Protein AF-A0A6M1TSV8-F1 (afdb_monomer_lite)

Foldseek 3Di:
DDDDDPDPDPQDDPRVVVVVVVVVVVVLVVLVVVLVVLVPPDDPCPPVNVVVSVVSVVVVVVVVVVVVVVVVVVCVVQCHDPNDGDPVVVVVVVVVVVVVVVVVVVPDD

Organism: NCBI:txid2583234

pLDDT: mean 74.01, std 12.43, range [43.34, 97.06]

Sequence (109 aa):
MQDGSTGRPPLMGAELLDHALQVFDAAAADVAAALEAMRGQGAEGSGRTLLAVRDLQAALAVLMDERVKVDRLRNQVAGVVGERALDLDAARAEIGRRLARLRDAGGGD

Secondary structure (DSSP, 8-state):
-------PPPP-THHHHHHHHHHHHHHHHHHHHHHHHHHTT-GGGHHHHHHHHHHHHHHHHHHHHHHHHHHHHHHHHTTEETTEE--HHHHHHHHHHHHHHHHHHTS--

Structure (mmCIF, N/CA/C/O backbone):
data_AF-A0A6M1TSV8-F1
#
_entry.id   AF-A0A6M1TSV8-F1
#
loop_
_atom_site.group_PDB
_atom_site.id
_atom_site.type_symbol
_atom_site.label_atom_id
_atom_site.label_alt_id
_atom_site.label_comp_id
_atom_site.label_asym_id
_atom_site.label_entity_id
_atom_site.label_seq_id
_atom_site.pdbx_PDB_ins_code
_atom_site.Cartn_x
_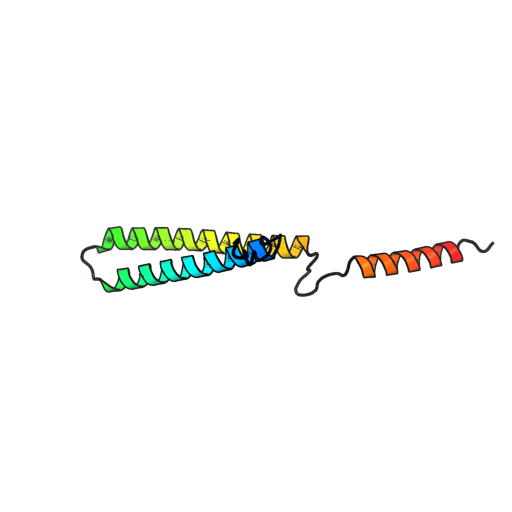atom_site.Cartn_y
_atom_site.Cartn_z
_atom_site.occupancy
_atom_site.B_iso_or_equiv
_atom_site.auth_seq_id
_atom_site.auth_comp_id
_atom_site.auth_asym_id
_atom_site.auth_atom_id
_atom_site.pdbx_PDB_model_num
ATOM 1 N N . MET A 1 1 ? -4.376 -44.072 -1.552 1.00 44.56 1 MET A N 1
ATOM 2 C CA . MET A 1 1 ? -4.937 -43.183 -2.587 1.00 44.56 1 MET A CA 1
ATOM 3 C C . MET A 1 1 ? -4.612 -41.766 -2.146 1.00 44.56 1 MET A C 1
ATOM 5 O O . MET A 1 1 ? -5.101 -41.356 -1.106 1.00 44.56 1 MET A O 1
ATOM 9 N N . GLN A 1 2 ? -3.647 -41.125 -2.810 1.00 43.34 2 GLN A N 1
ATOM 10 C CA . GLN A 1 2 ? -3.235 -39.745 -2.536 1.00 43.34 2 GLN A CA 1
ATOM 11 C C . GLN A 1 2 ? -4.228 -38.833 -3.253 1.00 43.34 2 GLN A C 1
ATOM 13 O O . GLN A 1 2 ? -4.349 -38.933 -4.472 1.00 43.34 2 GLN A O 1
ATOM 18 N N . ASP A 1 3 ? -4.963 -38.019 -2.500 1.00 43.97 3 ASP A N 1
ATOM 19 C CA . ASP A 1 3 ? -5.776 -36.953 -3.077 1.00 43.97 3 ASP A CA 1
ATOM 20 C C . ASP A 1 3 ? -4.870 -35.758 -3.385 1.00 43.97 3 ASP A C 1
ATOM 22 O O . ASP A 1 3 ? -4.007 -35.377 -2.586 1.00 43.97 3 ASP A O 1
ATOM 26 N N . GLY A 1 4 ? -5.006 -35.259 -4.607 1.00 47.81 4 GLY A N 1
ATOM 27 C CA . GLY A 1 4 ? -4.124 -34.296 -5.231 1.00 47.81 4 GLY A CA 1
ATOM 28 C C . GLY A 1 4 ? -4.222 -32.950 -4.540 1.00 47.81 4 GLY A C 1
ATOM 29 O O . GLY A 1 4 ? -5.223 -32.250 -4.652 1.00 47.81 4 GLY A O 1
ATOM 30 N N . SER A 1 5 ? -3.128 -32.557 -3.891 1.00 49.88 5 SER A N 1
ATOM 31 C CA . SER A 1 5 ? -2.856 -31.158 -3.595 1.00 49.88 5 SER A CA 1
ATOM 32 C C . SER A 1 5 ? -2.923 -30.380 -4.909 1.00 49.88 5 SER A C 1
ATOM 34 O O . SER A 1 5 ? -1.993 -30.418 -5.718 1.00 49.88 5 SER A O 1
ATOM 36 N N . THR A 1 6 ? -4.035 -29.681 -5.140 1.00 53.41 6 THR A N 1
ATOM 37 C CA . THR A 1 6 ? -4.125 -28.566 -6.083 1.00 53.41 6 THR A CA 1
ATOM 38 C C . THR A 1 6 ? -3.262 -27.436 -5.529 1.00 53.41 6 THR A C 1
ATOM 40 O O . THR A 1 6 ? -3.754 -26.424 -5.030 1.00 53.41 6 THR A O 1
ATOM 43 N N . GLY A 1 7 ? -1.950 -27.659 -5.522 1.00 52.69 7 GLY A N 1
ATOM 44 C CA . GLY A 1 7 ? -0.956 -26.717 -5.057 1.00 52.69 7 GLY A CA 1
ATOM 45 C C . GLY A 1 7 ? -0.858 -25.615 -6.086 1.00 52.69 7 GLY A C 1
ATOM 46 O O . GLY A 1 7 ? -0.095 -25.729 -7.045 1.00 52.69 7 GLY A O 1
ATOM 47 N N . ARG A 1 8 ? -1.642 -24.548 -5.896 1.00 58.03 8 ARG A N 1
ATOM 48 C CA . ARG A 1 8 ? -1.322 -23.264 -6.516 1.00 58.03 8 ARG A CA 1
ATOM 49 C C . ARG A 1 8 ? 0.171 -23.031 -6.255 1.00 58.03 8 ARG A C 1
ATOM 51 O O . ARG A 1 8 ? 0.578 -23.167 -5.096 1.00 58.03 8 ARG A O 1
ATOM 58 N N . PRO A 1 9 ? 0.987 -22.781 -7.294 1.00 61.66 9 PRO A N 1
ATOM 59 C CA . PRO A 1 9 ? 2.411 -22.573 -7.093 1.00 61.66 9 PRO A CA 1
ATOM 60 C C . PRO A 1 9 ? 2.611 -21.494 -6.018 1.00 61.66 9 PRO A C 1
ATOM 62 O O . PRO A 1 9 ? 1.798 -20.565 -5.945 1.00 61.66 9 PRO A O 1
ATOM 65 N N . PRO A 1 10 ? 3.623 -21.640 -5.142 1.00 69.06 10 PRO A N 1
ATOM 66 C CA . PRO A 1 10 ? 3.889 -20.659 -4.100 1.00 69.06 10 PRO A CA 1
ATOM 67 C C . PRO A 1 10 ? 4.005 -19.281 -4.745 1.00 69.06 10 PRO A C 1
ATOM 69 O O . PRO A 1 10 ? 4.656 -19.137 -5.779 1.00 69.06 10 PRO A O 1
ATOM 72 N N . LEU A 1 11 ? 3.337 -18.293 -4.154 1.00 71.75 11 LEU A N 1
ATOM 73 C CA . LEU A 1 11 ? 3.334 -16.931 -4.673 1.00 71.75 11 LEU A CA 1
ATOM 74 C C . LEU A 1 11 ? 4.784 -16.434 -4.752 1.00 71.75 11 LEU A C 1
ATOM 76 O O . LEU A 1 11 ? 5.514 -16.502 -3.761 1.00 71.75 11 LEU A O 1
ATOM 80 N N . MET A 1 12 ? 5.208 -15.954 -5.920 1.00 73.69 12 MET A N 1
ATOM 81 C CA . MET A 1 12 ? 6.580 -15.490 -6.141 1.00 73.69 12 MET A CA 1
ATOM 82 C C . MET A 1 12 ? 6.609 -14.001 -6.485 1.00 73.69 12 MET A C 1
ATOM 84 O O . MET A 1 12 ? 5.767 -13.495 -7.225 1.00 73.69 12 MET A O 1
ATOM 88 N N . GLY A 1 13 ? 7.604 -13.289 -5.949 1.00 69.19 13 GLY A N 1
ATOM 89 C CA . GLY A 1 13 ? 7.850 -11.881 -6.266 1.00 69.19 13 GLY A CA 1
ATOM 90 C C . GLY A 1 13 ? 6.628 -10.985 -6.030 1.00 69.19 13 GLY A C 1
ATOM 91 O O . GLY A 1 13 ? 6.164 -10.847 -4.900 1.00 69.19 13 GLY A O 1
ATOM 92 N N . ALA A 1 14 ? 6.120 -10.370 -7.102 1.00 69.12 14 ALA A N 1
ATOM 93 C CA . ALA A 1 14 ? 5.008 -9.419 -7.056 1.00 69.12 14 ALA A CA 1
ATOM 94 C C . ALA A 1 14 ? 3.696 -10.033 -6.534 1.00 69.12 14 ALA A C 1
ATOM 96 O O . ALA A 1 14 ? 2.979 -9.373 -5.789 1.00 69.12 14 ALA A O 1
ATOM 97 N N . GLU A 1 15 ? 3.418 -11.304 -6.836 1.00 72.88 15 GLU A N 1
ATOM 98 C CA . GLU A 1 15 ? 2.175 -11.971 -6.422 1.00 72.88 15 GLU A CA 1
ATOM 99 C C . GLU A 1 15 ? 2.095 -12.172 -4.902 1.00 72.88 15 GLU A C 1
ATOM 101 O O . GLU A 1 15 ? 1.032 -12.016 -4.301 1.00 72.88 15 GLU A O 1
ATOM 106 N N . LEU A 1 16 ? 3.227 -12.487 -4.260 1.00 77.06 16 LEU A N 1
ATOM 107 C CA . LEU A 1 16 ? 3.308 -12.616 -2.800 1.00 77.06 16 LEU A CA 1
ATOM 108 C C . LEU A 1 16 ? 3.031 -11.273 -2.126 1.00 77.06 16 LEU A C 1
ATOM 110 O O . LEU A 1 16 ? 2.404 -11.197 -1.071 1.00 77.06 16 LEU A O 1
ATOM 114 N N . LEU A 1 17 ? 3.499 -10.209 -2.765 1.00 70.38 17 LEU A N 1
ATOM 115 C CA . LEU A 1 17 ? 3.410 -8.860 -2.254 1.00 70.38 17 LEU A CA 1
ATOM 116 C C . LEU A 1 17 ? 1.993 -8.292 -2.436 1.00 70.38 17 LEU A C 1
ATOM 118 O O . LEU A 1 17 ? 1.490 -7.588 -1.563 1.00 70.38 17 LEU A O 1
ATOM 122 N N . ASP A 1 18 ? 1.323 -8.606 -3.546 1.00 74.56 18 ASP A N 1
ATOM 123 C CA . ASP A 1 18 ? -0.082 -8.245 -3.771 1.00 74.56 18 ASP A CA 1
ATOM 124 C C . ASP A 1 18 ? -0.994 -8.979 -2.795 1.00 74.56 18 ASP A C 1
ATOM 126 O O . ASP A 1 18 ? -1.912 -8.388 -2.229 1.00 74.56 18 ASP A O 1
ATOM 130 N N . HIS A 1 19 ? -0.688 -10.245 -2.517 1.00 78.00 19 HIS A N 1
ATOM 131 C CA . HIS A 1 19 ? -1.379 -10.994 -1.481 1.00 78.00 19 HIS A CA 1
ATOM 132 C C . HIS A 1 19 ? -1.158 -10.390 -0.086 1.00 78.00 19 HIS A C 1
ATOM 134 O O . HIS A 1 19 ? -2.116 -10.235 0.669 1.00 78.00 19 HIS A O 1
ATOM 140 N N . ALA A 1 20 ? 0.069 -9.971 0.242 1.00 75.00 20 ALA A N 1
ATOM 141 C CA . ALA A 1 20 ? 0.342 -9.264 1.491 1.00 75.00 20 ALA A CA 1
ATOM 142 C C . ALA A 1 20 ? -0.470 -7.960 1.592 1.00 75.00 20 ALA A C 1
ATOM 144 O O . ALA A 1 20 ? -1.082 -7.708 2.625 1.00 75.00 20 ALA A O 1
ATOM 145 N N . LEU A 1 21 ? -0.550 -7.169 0.513 1.00 76.38 21 LEU A N 1
ATOM 146 C CA . LEU A 1 21 ? -1.381 -5.960 0.475 1.00 76.38 21 LEU A CA 1
ATOM 147 C C . LEU A 1 21 ? -2.871 -6.254 0.677 1.00 76.38 21 LEU A C 1
ATOM 149 O O . LEU A 1 21 ? -3.532 -5.524 1.408 1.00 76.38 21 LEU A O 1
ATOM 153 N N . GLN A 1 22 ? -3.395 -7.324 0.080 1.00 80.31 22 GLN A N 1
ATOM 154 C CA . GLN A 1 22 ? -4.787 -7.738 0.285 1.00 80.31 22 GLN A CA 1
ATOM 155 C C . GLN A 1 22 ? -5.063 -8.111 1.745 1.00 80.31 22 GLN A C 1
ATOM 157 O O . GLN A 1 22 ? -6.091 -7.723 2.297 1.00 80.31 22 GLN A O 1
ATOM 162 N N . VAL A 1 23 ? -4.136 -8.829 2.386 1.00 79.19 23 VAL A N 1
ATOM 163 C CA . VAL A 1 23 ? -4.224 -9.152 3.817 1.00 79.19 23 VAL A CA 1
ATOM 164 C C . VAL A 1 23 ? -4.181 -7.876 4.665 1.00 79.19 23 VAL A C 1
ATOM 166 O O . VAL A 1 2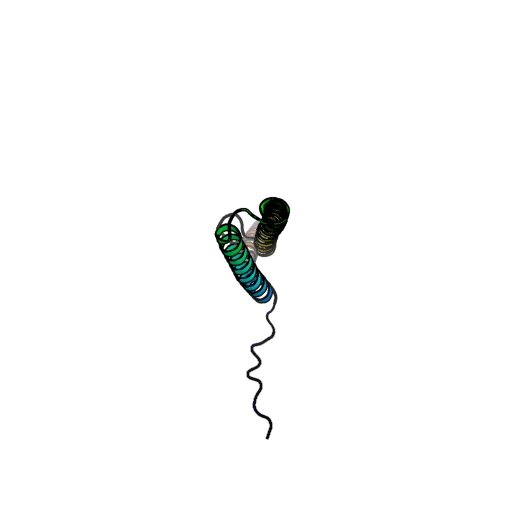3 ? -4.937 -7.758 5.628 1.00 79.19 23 VAL A O 1
ATOM 169 N N . PHE A 1 24 ? -3.358 -6.894 4.289 1.00 69.06 24 PHE A N 1
ATOM 170 C CA . PHE A 1 24 ? -3.314 -5.598 4.968 1.00 69.06 24 PHE A CA 1
ATOM 171 C C . PHE A 1 24 ? -4.605 -4.792 4.810 1.00 69.06 24 PHE A C 1
ATOM 173 O O . PHE A 1 24 ? -5.084 -4.239 5.797 1.00 69.06 24 PHE A O 1
ATOM 180 N N . ASP A 1 25 ? -5.184 -4.739 3.610 1.00 75.12 25 ASP A N 1
ATOM 181 C CA . ASP A 1 25 ? -6.440 -4.023 3.358 1.00 75.12 25 ASP A CA 1
ATOM 182 C C . ASP A 1 25 ? -7.598 -4.634 4.158 1.00 75.12 25 ASP A C 1
ATOM 184 O O . ASP A 1 25 ? -8.381 -3.903 4.769 1.00 75.12 25 ASP A O 1
ATOM 188 N N . ALA A 1 26 ? -7.659 -5.967 4.237 1.00 78.50 26 ALA A N 1
ATOM 189 C CA . ALA A 1 26 ? -8.624 -6.667 5.079 1.00 78.50 26 ALA A CA 1
ATOM 190 C C . ALA A 1 26 ? -8.427 -6.337 6.570 1.00 78.50 26 ALA A C 1
ATOM 192 O O . ALA A 1 26 ? -9.372 -5.933 7.244 1.00 78.50 26 ALA A O 1
ATOM 193 N N . ALA A 1 27 ? -7.190 -6.411 7.072 1.00 74.12 27 ALA A N 1
ATOM 194 C CA . ALA A 1 27 ? -6.889 -6.103 8.469 1.00 74.12 27 ALA A CA 1
ATOM 195 C C . ALA A 1 27 ? -7.193 -4.636 8.833 1.00 74.12 27 ALA A C 1
ATOM 197 O O . ALA A 1 27 ? -7.692 -4.353 9.923 1.00 74.12 27 ALA A O 1
ATOM 198 N N . ALA A 1 28 ? -6.925 -3.693 7.925 1.00 74.12 28 ALA A N 1
ATOM 199 C CA . ALA A 1 28 ? -7.249 -2.282 8.114 1.00 74.12 28 ALA A CA 1
ATOM 200 C C . ALA A 1 28 ? -8.767 -2.043 8.166 1.00 74.12 28 ALA A C 1
ATOM 202 O O . ALA A 1 28 ? -9.235 -1.249 8.987 1.00 74.12 28 ALA A O 1
ATOM 203 N N . ALA A 1 29 ? -9.535 -2.743 7.327 1.00 76.75 29 ALA A N 1
ATOM 204 C CA . ALA A 1 29 ? -10.993 -2.681 7.337 1.00 76.75 29 ALA A CA 1
ATOM 205 C C . ALA A 1 29 ? -11.583 -3.244 8.642 1.00 76.75 29 ALA A C 1
ATOM 207 O O . ALA A 1 29 ? -12.443 -2.600 9.245 1.00 76.75 29 ALA A O 1
ATOM 208 N N . ASP A 1 30 ? -11.075 -4.383 9.122 1.00 75.88 30 ASP A N 1
ATOM 209 C CA . ASP A 1 30 ? -11.504 -4.993 10.389 1.00 75.88 30 ASP A CA 1
ATOM 210 C C . ASP A 1 30 ? -11.227 -4.070 11.582 1.00 75.88 30 ASP A C 1
ATOM 212 O O . ASP A 1 30 ? -12.074 -3.871 12.457 1.00 75.88 30 ASP A O 1
ATOM 216 N N . VAL A 1 31 ? -10.054 -3.438 11.583 1.00 69.62 31 VAL A N 1
ATOM 217 C CA . VAL A 1 31 ? -9.676 -2.425 12.567 1.00 69.62 31 VAL A CA 1
ATOM 218 C C . VAL A 1 31 ? -10.626 -1.226 12.526 1.00 69.62 31 VAL A C 1
ATOM 220 O O . VAL A 1 31 ? -11.112 -0.793 13.571 1.00 69.62 31 VAL A O 1
ATOM 223 N N . ALA A 1 32 ? -10.931 -0.698 11.340 1.00 72.62 32 ALA A N 1
ATOM 224 C CA . ALA A 1 32 ? -11.858 0.421 11.194 1.00 72.62 32 ALA A CA 1
ATOM 225 C C . ALA A 1 32 ? -13.271 0.065 11.688 1.00 72.62 32 ALA A C 1
ATOM 227 O O . ALA A 1 32 ? -13.896 0.860 12.390 1.00 72.62 32 ALA A O 1
ATOM 228 N N . ALA A 1 33 ? -13.751 -1.145 11.399 1.00 73.00 33 ALA A N 1
ATOM 229 C CA . ALA A 1 33 ? -15.041 -1.628 11.882 1.00 73.00 33 ALA A CA 1
ATOM 230 C C . ALA A 1 33 ? -15.072 -1.765 13.415 1.00 73.00 33 ALA A C 1
ATOM 232 O O . ALA A 1 33 ? -16.040 -1.348 14.056 1.00 73.00 33 ALA A O 1
ATOM 233 N N . ALA A 1 34 ? -13.998 -2.283 14.020 1.00 67.94 34 ALA A N 1
ATOM 234 C CA . ALA A 1 34 ? -13.866 -2.368 15.474 1.00 67.94 34 ALA A CA 1
ATOM 235 C C . ALA A 1 34 ? -13.885 -0.976 16.134 1.00 67.94 34 ALA A C 1
ATOM 237 O O . ALA A 1 34 ? -14.527 -0.786 17.168 1.00 67.94 34 ALA A O 1
ATOM 238 N N . LEU A 1 35 ? -13.246 0.019 15.508 1.00 68.88 35 LEU A N 1
ATOM 239 C CA . LEU A 1 35 ? -13.269 1.410 15.967 1.00 68.88 35 LEU A CA 1
ATOM 240 C C . LEU A 1 35 ? -14.679 2.010 15.950 1.00 68.88 35 LEU A C 1
ATOM 242 O O . LEU A 1 35 ? -15.079 2.654 16.922 1.00 68.88 35 LEU A O 1
ATOM 246 N N . GLU A 1 36 ? -15.438 1.797 14.876 1.00 71.38 36 GLU A N 1
ATOM 247 C CA . GLU A 1 36 ? -16.820 2.280 14.771 1.00 71.38 36 GLU A CA 1
ATOM 248 C C . GLU A 1 36 ? -17.739 1.607 15.799 1.00 71.38 36 GLU A C 1
ATOM 250 O O . GLU A 1 36 ? -18.527 2.279 16.469 1.00 71.38 36 GLU A O 1
ATOM 255 N N . ALA A 1 37 ? -17.575 0.300 16.018 1.00 66.75 37 ALA A N 1
ATOM 256 C CA . ALA A 1 37 ? -18.311 -0.425 17.051 1.00 66.75 37 ALA A CA 1
ATOM 257 C C . ALA A 1 37 ? -18.030 0.129 18.462 1.00 66.75 37 ALA A C 1
ATOM 259 O O . ALA A 1 37 ? -18.949 0.268 19.270 1.00 66.75 37 ALA A O 1
ATOM 260 N N . MET A 1 38 ? -16.780 0.508 18.750 1.00 67.38 38 MET A N 1
ATOM 261 C CA . MET A 1 38 ? -16.389 1.109 20.032 1.00 67.38 38 MET A CA 1
ATOM 262 C C . MET A 1 38 ? -16.937 2.531 20.221 1.00 67.38 38 MET A C 1
ATOM 264 O O . MET A 1 38 ? -17.263 2.915 21.344 1.00 67.38 38 MET A O 1
ATOM 268 N N . ARG A 1 39 ? -17.079 3.312 19.142 1.00 66.62 39 ARG A N 1
ATOM 269 C CA . ARG A 1 39 ? -17.694 4.653 19.179 1.00 66.62 39 ARG A CA 1
ATOM 270 C C . ARG A 1 39 ? -19.190 4.603 19.506 1.00 66.62 39 ARG A C 1
ATOM 272 O O . ARG A 1 39 ? -19.702 5.539 20.115 1.00 66.62 39 ARG A O 1
ATOM 279 N N . GLY A 1 40 ? -19.872 3.510 19.159 1.00 64.62 40 GLY A N 1
ATOM 280 C CA . GLY A 1 40 ? -21.303 3.315 19.414 1.00 64.62 40 GLY A CA 1
ATOM 281 C C . GLY A 1 40 ? -21.689 3.004 20.869 1.00 64.62 40 GLY A C 1
ATOM 282 O O . GLY A 1 40 ? -22.864 3.123 21.205 1.00 64.62 40 GLY A O 1
ATOM 283 N N . GLN A 1 41 ? -20.745 2.630 21.746 1.00 60.78 41 GLN A N 1
ATOM 284 C CA . GLN A 1 41 ? -21.055 2.131 23.102 1.00 60.78 41 GLN A CA 1
ATOM 285 C C . GLN A 1 41 ? -21.159 3.193 24.222 1.00 60.78 41 GLN A C 1
ATOM 287 O O . GLN A 1 41 ? -21.379 2.834 25.375 1.00 60.78 41 GLN A O 1
ATOM 292 N N . GLY A 1 42 ? -21.098 4.495 23.922 1.00 58.31 42 GLY A N 1
ATOM 293 C CA . GLY A 1 42 ? -21.407 5.551 24.904 1.00 58.31 42 GLY A CA 1
ATOM 294 C C . GLY A 1 42 ? -20.368 5.765 26.028 1.00 58.31 42 GLY A C 1
ATOM 295 O O . GLY A 1 42 ? -19.386 5.044 26.176 1.00 58.31 42 GLY A O 1
ATOM 296 N N . ALA A 1 43 ? -20.553 6.846 26.795 1.00 55.78 43 ALA A N 1
ATOM 297 C CA . ALA A 1 43 ? -19.490 7.638 27.432 1.00 55.78 43 ALA A CA 1
ATOM 298 C C . ALA A 1 43 ? -18.786 7.074 28.694 1.00 55.78 43 ALA A C 1
ATOM 300 O O . ALA A 1 43 ? -17.902 7.747 29.224 1.00 55.78 43 ALA A O 1
ATOM 301 N N . GLU A 1 44 ? -19.085 5.869 29.182 1.00 54.31 44 GLU A N 1
ATOM 302 C CA . GLU A 1 44 ? -18.561 5.405 30.488 1.00 54.31 44 GLU A CA 1
ATOM 303 C C . GLU A 1 44 ? -17.162 4.742 30.427 1.00 54.31 44 GLU A C 1
ATOM 305 O O . GLU A 1 44 ? -16.479 4.640 31.443 1.00 54.31 44 GLU A O 1
ATOM 310 N N . GLY A 1 45 ? -16.657 4.404 29.230 1.00 55.62 45 GLY A N 1
ATOM 311 C CA . GLY A 1 45 ? -15.265 3.961 28.980 1.00 55.62 45 GLY A CA 1
ATOM 312 C C . GLY A 1 45 ? -14.341 5.033 28.366 1.00 55.62 45 GLY A C 1
ATOM 313 O O . GLY A 1 45 ? -13.201 4.751 27.989 1.00 55.62 45 GLY A O 1
ATOM 314 N N . SER A 1 46 ? -14.846 6.264 28.256 1.00 60.31 46 SER A N 1
ATOM 315 C CA . SER A 1 46 ? -14.407 7.346 27.359 1.00 60.31 46 SER A CA 1
ATOM 316 C C . SER A 1 46 ? -12.886 7.556 27.223 1.00 60.31 46 SER A C 1
ATOM 318 O O . SER A 1 46 ? -12.369 7.559 26.108 1.00 60.31 46 SER A O 1
ATOM 320 N N . GLY A 1 47 ? -12.126 7.668 28.318 1.00 66.25 47 GLY A N 1
ATOM 321 C CA . GLY A 1 47 ? -10.701 8.034 28.244 1.00 66.25 47 GLY A CA 1
ATOM 322 C C . GLY A 1 47 ? -9.784 6.947 27.668 1.00 66.25 47 GLY A C 1
ATOM 323 O O . GLY A 1 47 ? -8.977 7.220 26.779 1.00 66.25 47 GLY A O 1
ATOM 324 N N . ARG A 1 48 ? -9.911 5.700 28.145 1.00 64.75 48 ARG A N 1
ATOM 325 C CA . ARG A 1 48 ? -9.092 4.571 27.654 1.00 64.75 48 ARG A CA 1
ATOM 326 C C . ARG A 1 48 ? -9.482 4.167 26.238 1.00 64.75 48 ARG A C 1
ATOM 328 O O . ARG A 1 48 ? -8.611 3.799 25.456 1.00 64.75 48 ARG A O 1
ATOM 335 N N . THR A 1 49 ? -10.764 4.286 25.909 1.00 66.38 49 THR A N 1
ATOM 336 C CA . THR A 1 49 ? -11.281 4.042 24.562 1.00 66.38 49 THR A CA 1
ATOM 337 C C . THR A 1 49 ? -10.713 5.051 23.566 1.00 66.38 49 THR A C 1
ATOM 339 O O . THR A 1 49 ? -10.206 4.647 22.526 1.00 66.38 49 THR A O 1
ATOM 342 N N . LEU A 1 50 ? -10.707 6.350 23.889 1.00 72.25 50 LEU A N 1
ATOM 343 C CA . LEU A 1 50 ? -10.126 7.380 23.017 1.00 72.25 50 LEU A CA 1
ATOM 344 C C . LEU A 1 50 ? -8.615 7.202 22.808 1.00 72.25 50 LEU A C 1
ATOM 346 O O . LEU A 1 50 ? -8.119 7.427 21.705 1.00 72.25 50 LEU A O 1
ATOM 350 N N . LEU A 1 51 ? -7.890 6.770 23.843 1.00 77.69 51 LEU A N 1
ATOM 351 C CA . LEU A 1 51 ? -6.457 6.472 23.755 1.00 77.69 51 LEU A CA 1
ATOM 352 C C . LEU A 1 51 ? -6.188 5.280 22.826 1.00 77.69 51 LEU A C 1
ATOM 354 O O . LEU A 1 51 ? -5.406 5.409 21.891 1.00 77.69 51 LEU A O 1
ATOM 358 N N . ALA A 1 52 ? -6.921 4.177 23.002 1.00 70.19 52 ALA A N 1
ATOM 359 C CA .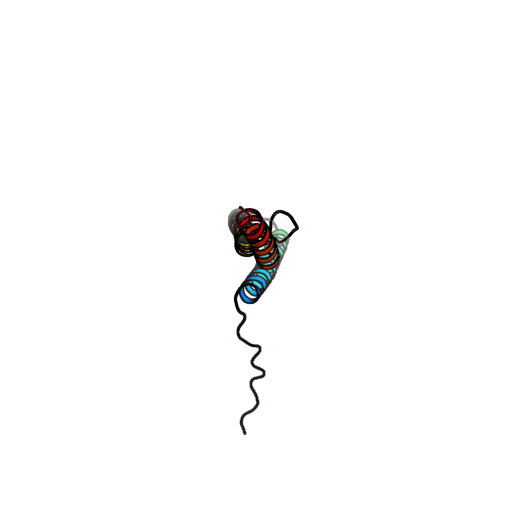 ALA A 1 52 ? -6.816 3.003 22.135 1.00 70.19 52 ALA A CA 1
ATOM 360 C C . ALA A 1 52 ? -7.173 3.319 20.670 1.00 70.19 52 ALA A C 1
ATOM 362 O O . ALA A 1 52 ? -6.500 2.856 19.753 1.00 70.19 52 ALA A O 1
ATOM 363 N N . VAL A 1 53 ? -8.194 4.156 20.441 1.00 71.50 53 VAL A N 1
ATOM 364 C CA . VAL A 1 53 ? -8.562 4.639 19.099 1.00 71.50 53 VAL A CA 1
ATOM 365 C C . VAL A 1 53 ? -7.407 5.412 18.465 1.00 71.50 53 VAL A C 1
ATOM 367 O O . VAL A 1 53 ? -7.089 5.200 17.296 1.00 71.50 53 VAL A O 1
ATOM 370 N N . ARG A 1 54 ? -6.760 6.295 19.231 1.00 76.88 54 ARG A N 1
ATOM 371 C CA . ARG A 1 54 ? -5.647 7.111 18.742 1.00 76.88 54 ARG A CA 1
ATOM 372 C C . ARG A 1 54 ? -4.413 6.266 18.423 1.00 76.88 54 ARG A C 1
ATOM 374 O O . ARG A 1 54 ? -3.797 6.481 17.380 1.00 76.88 54 ARG A O 1
ATOM 381 N N . ASP A 1 55 ? -4.082 5.304 19.279 1.00 78.44 55 ASP A N 1
ATOM 382 C CA . ASP A 1 55 ? -2.965 4.379 19.060 1.00 78.44 55 ASP A CA 1
ATOM 383 C C . ASP A 1 55 ? -3.188 3.542 17.793 1.00 78.44 55 ASP A C 1
ATOM 385 O O . ASP A 1 55 ? -2.275 3.346 16.990 1.00 78.44 55 ASP A O 1
ATOM 389 N N . LEU A 1 56 ? -4.432 3.124 17.555 1.00 70.31 56 LEU A N 1
ATOM 390 C CA . LEU A 1 56 ? -4.799 2.344 16.379 1.00 70.31 56 LEU A CA 1
ATOM 391 C C . LEU A 1 56 ? -4.772 3.176 15.088 1.00 70.31 56 LEU A C 1
ATOM 393 O O . LEU A 1 56 ? -4.287 2.708 14.059 1.00 70.31 56 LEU A O 1
ATOM 397 N N . GLN A 1 57 ? -5.207 4.438 15.141 1.00 75.25 57 GLN A N 1
ATOM 398 C CA . GLN A 1 57 ? -5.047 5.381 14.027 1.00 75.25 57 GLN A CA 1
ATOM 399 C C . GLN A 1 57 ? -3.570 5.657 13.712 1.00 75.25 57 GLN A C 1
ATOM 401 O O . GLN A 1 57 ? -3.203 5.755 12.541 1.00 75.25 57 GLN A O 1
ATOM 406 N N . ALA A 1 58 ? -2.713 5.751 14.734 1.00 81.56 58 ALA A N 1
ATOM 407 C CA . ALA A 1 58 ? -1.273 5.908 14.545 1.00 81.56 58 ALA A CA 1
ATOM 408 C 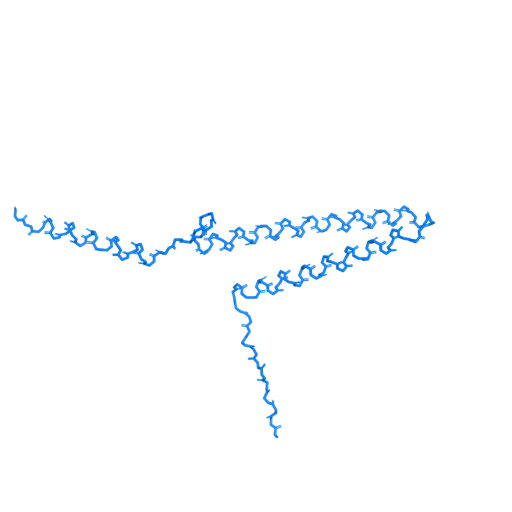C . ALA A 1 58 ? -0.650 4.668 13.885 1.00 81.56 58 ALA A C 1
ATOM 410 O O . ALA A 1 58 ? 0.134 4.805 12.946 1.00 81.56 58 ALA A O 1
ATOM 411 N N . ALA A 1 59 ? -1.044 3.465 14.313 1.00 76.19 59 ALA A N 1
ATOM 412 C CA . ALA A 1 59 ? -0.613 2.218 13.685 1.00 76.19 59 ALA A CA 1
ATOM 413 C C . ALA A 1 59 ? -1.051 2.134 12.211 1.00 76.19 59 ALA A C 1
ATOM 415 O O . ALA A 1 59 ? -0.241 1.796 11.348 1.00 76.19 59 ALA A O 1
ATOM 416 N N . LEU A 1 60 ? -2.296 2.518 11.899 1.00 75.19 60 LEU A N 1
ATOM 417 C CA . LEU A 1 60 ? -2.792 2.574 10.522 1.00 75.19 60 LEU A CA 1
ATOM 418 C C . LEU A 1 60 ? -1.984 3.553 9.660 1.00 75.19 60 LEU A C 1
ATOM 420 O O . LEU A 1 60 ? -1.622 3.221 8.534 1.00 75.19 60 LEU A O 1
ATOM 424 N N . ALA A 1 61 ? -1.657 4.736 10.186 1.00 78.38 61 ALA A N 1
ATOM 425 C CA . ALA A 1 61 ? -0.859 5.721 9.458 1.00 78.38 61 ALA A CA 1
ATOM 426 C C . ALA A 1 61 ? 0.539 5.185 9.096 1.00 78.38 61 ALA A C 1
ATOM 428 O O . ALA A 1 61 ? 0.993 5.374 7.967 1.00 78.38 61 ALA A O 1
ATOM 429 N N . VAL A 1 62 ? 1.193 4.468 10.018 1.00 81.62 62 VAL A N 1
ATOM 430 C CA . VAL A 1 62 ? 2.487 3.809 9.760 1.00 81.62 62 VAL A CA 1
ATOM 431 C C . VAL A 1 62 ? 2.357 2.741 8.670 1.00 81.62 62 VAL A C 1
ATOM 433 O O . VAL A 1 62 ? 3.197 2.669 7.776 1.00 81.62 62 VAL A O 1
ATOM 436 N N . LEU A 1 63 ? 1.289 1.941 8.699 1.00 74.75 63 LEU A N 1
ATOM 437 C CA . LEU A 1 63 ? 1.047 0.907 7.689 1.00 74.75 63 LEU A CA 1
ATOM 438 C C . LEU A 1 63 ? 0.798 1.497 6.293 1.00 74.75 63 LEU A C 1
ATOM 440 O O . LEU A 1 63 ? 1.310 0.974 5.303 1.00 74.75 63 LEU A O 1
ATOM 444 N N . MET A 1 64 ? 0.052 2.601 6.200 1.00 78.19 64 MET A N 1
ATOM 445 C CA . MET A 1 64 ? -0.170 3.287 4.925 1.00 78.19 64 MET A CA 1
ATOM 446 C C . MET A 1 64 ? 1.128 3.856 4.336 1.00 78.19 64 MET A C 1
ATOM 448 O O . MET A 1 64 ? 1.328 3.775 3.124 1.00 78.19 64 MET A O 1
ATOM 452 N N . ASP A 1 65 ? 2.025 4.391 5.169 1.00 82.94 65 ASP A N 1
ATOM 453 C CA . ASP A 1 65 ? 3.341 4.869 4.723 1.00 82.94 65 ASP A CA 1
ATOM 454 C C . ASP A 1 65 ? 4.200 3.721 4.166 1.00 82.94 65 ASP A C 1
ATOM 456 O O . ASP A 1 65 ? 4.824 3.851 3.109 1.00 82.94 65 ASP A O 1
ATOM 460 N N . GLU A 1 66 ? 4.171 2.558 4.820 1.00 81.81 66 GLU A N 1
ATOM 461 C CA . GLU A 1 66 ? 4.913 1.389 4.351 1.00 81.81 66 GLU A CA 1
ATOM 462 C C . GLU A 1 66 ? 4.387 0.867 3.008 1.00 81.81 66 GLU A C 1
ATOM 464 O O . GLU A 1 66 ? 5.178 0.583 2.107 1.00 81.81 66 GLU A O 1
ATOM 469 N N . ARG A 1 67 ? 3.061 0.856 2.803 1.00 80.62 67 ARG A N 1
ATOM 470 C CA . ARG A 1 67 ? 2.457 0.538 1.496 1.00 80.62 67 ARG A CA 1
ATOM 471 C C . ARG A 1 67 ? 2.999 1.437 0.383 1.00 80.62 67 ARG A C 1
ATOM 473 O O . ARG A 1 67 ? 3.412 0.939 -0.662 1.00 80.62 67 ARG A O 1
ATOM 480 N N . VAL A 1 68 ? 3.049 2.751 0.613 1.00 82.75 68 VAL A N 1
ATOM 481 C CA . VAL A 1 68 ? 3.544 3.718 -0.382 1.00 82.75 68 VAL A CA 1
ATOM 482 C C . VAL A 1 68 ? 5.020 3.478 -0.715 1.00 82.75 68 VAL A C 1
ATOM 484 O O . VAL A 1 68 ? 5.417 3.567 -1.882 1.00 82.75 68 VAL A O 1
ATOM 487 N N . LYS A 1 69 ? 5.855 3.162 0.282 1.00 82.38 69 LYS A N 1
ATOM 488 C CA . LYS A 1 69 ? 7.277 2.843 0.055 1.00 82.38 69 LYS A CA 1
ATOM 489 C C . LYS A 1 69 ? 7.451 1.575 -0.767 1.00 82.38 69 LYS A C 1
ATOM 491 O O . LYS A 1 69 ? 8.280 1.552 -1.677 1.00 82.38 69 LYS A O 1
ATOM 496 N N . VAL A 1 70 ? 6.662 0.549 -0.474 1.00 80.44 70 VAL A N 1
ATOM 497 C CA . VAL A 1 70 ? 6.687 -0.717 -1.204 1.00 80.44 70 VAL A CA 1
ATOM 498 C C . VAL A 1 70 ? 6.280 -0.511 -2.662 1.00 80.44 70 VAL A C 1
ATOM 500 O O . VAL A 1 70 ? 6.978 -0.983 -3.559 1.00 80.44 70 VAL A O 1
ATOM 503 N N . ASP A 1 71 ? 5.212 0.240 -2.925 1.00 80.19 71 ASP A N 1
ATOM 504 C CA . ASP A 1 71 ? 4.774 0.518 -4.298 1.00 80.19 71 ASP A CA 1
ATOM 505 C C . ASP A 1 71 ? 5.823 1.322 -5.076 1.00 80.19 71 ASP A C 1
ATOM 507 O O . ASP A 1 71 ? 6.093 1.052 -6.249 1.00 80.19 71 ASP A O 1
ATOM 511 N N . ARG A 1 72 ? 6.519 2.248 -4.407 1.00 81.50 72 ARG A N 1
ATOM 512 C CA . ARG A 1 72 ? 7.665 2.949 -4.996 1.00 81.50 72 ARG A CA 1
ATOM 513 C C . ARG A 1 72 ? 8.807 1.991 -5.349 1.00 81.50 72 ARG A C 1
ATOM 515 O O . ARG A 1 72 ? 9.355 2.096 -6.444 1.00 81.50 72 ARG A O 1
ATOM 522 N N . LEU A 1 73 ? 9.168 1.077 -4.447 1.00 81.56 73 LEU A N 1
ATOM 523 C CA . LEU A 1 73 ? 10.219 0.079 -4.677 1.00 81.56 73 LEU A CA 1
ATOM 524 C C . LEU A 1 73 ? 9.861 -0.858 -5.834 1.00 81.56 73 LEU A C 1
ATOM 526 O O . LEU A 1 73 ? 10.697 -1.087 -6.707 1.00 81.56 73 LEU A O 1
ATOM 530 N N . ARG A 1 74 ? 8.611 -1.336 -5.891 1.00 76.56 74 ARG A N 1
ATOM 531 C CA . ARG A 1 74 ? 8.091 -2.125 -7.019 1.00 76.56 74 ARG A CA 1
ATOM 532 C C . ARG A 1 74 ? 8.295 -1.392 -8.344 1.00 76.56 74 ARG A C 1
ATOM 534 O O . ARG A 1 74 ? 8.869 -1.958 -9.271 1.00 76.56 74 ARG A O 1
ATOM 541 N N . ASN A 1 75 ? 7.885 -0.126 -8.412 1.00 77.56 75 ASN A N 1
ATOM 542 C CA . ASN A 1 75 ? 7.998 0.675 -9.630 1.00 77.56 75 ASN A CA 1
ATOM 543 C C . ASN A 1 75 ? 9.459 0.898 -10.047 1.00 77.56 75 ASN A C 1
ATOM 545 O O . ASN A 1 75 ? 9.777 0.808 -11.230 1.00 77.56 75 ASN A O 1
ATOM 549 N N . GLN A 1 76 ? 10.363 1.127 -9.092 1.00 78.50 76 GLN A N 1
ATOM 550 C C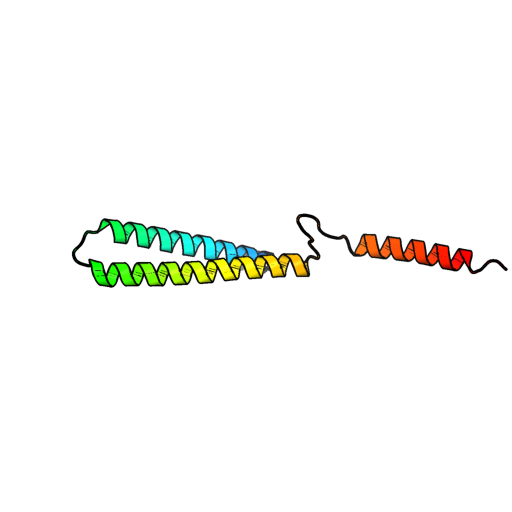A . GLN A 1 76 ? 11.795 1.272 -9.376 1.00 78.50 76 GLN A CA 1
ATOM 551 C C . GLN A 1 76 ? 12.409 -0.011 -9.943 1.00 78.50 76 GLN A C 1
ATOM 553 O O . GLN A 1 76 ? 13.110 0.048 -10.951 1.00 78.50 76 GLN A O 1
ATOM 558 N N . VAL A 1 77 ? 12.130 -1.164 -9.327 1.00 74.62 77 VAL A N 1
ATOM 559 C CA . VAL A 1 77 ? 12.633 -2.466 -9.796 1.00 74.62 77 VAL A CA 1
ATOM 560 C C . VAL A 1 77 ? 12.099 -2.791 -11.191 1.00 74.62 77 VAL A C 1
ATOM 562 O O . VAL A 1 77 ? 12.846 -3.272 -12.037 1.00 74.62 77 VAL A O 1
ATOM 565 N N . ALA A 1 78 ? 10.829 -2.480 -11.452 1.00 71.19 78 ALA A N 1
ATOM 566 C CA . ALA A 1 78 ? 10.198 -2.687 -12.752 1.00 71.19 78 ALA A CA 1
ATOM 567 C C . ALA A 1 78 ? 10.621 -1.660 -13.826 1.00 71.19 78 ALA A C 1
ATOM 569 O O . ALA A 1 78 ? 10.154 -1.744 -14.959 1.00 71.19 78 ALA A O 1
ATOM 570 N N . GLY A 1 79 ? 11.471 -0.676 -13.501 1.00 71.06 79 GLY A N 1
ATOM 571 C CA . GLY A 1 79 ? 11.862 0.379 -14.442 1.00 71.06 79 GLY A CA 1
ATOM 572 C C . GLY A 1 79 ? 10.691 1.271 -14.879 1.00 71.06 79 GLY A C 1
ATOM 573 O O . GLY A 1 79 ? 10.707 1.827 -15.980 1.00 71.06 79 GLY A O 1
ATOM 574 N N . VAL A 1 80 ? 9.658 1.383 -14.039 1.00 74.38 80 VAL A N 1
ATOM 575 C CA . VAL A 1 80 ? 8.462 2.194 -14.285 1.00 74.38 80 VAL A CA 1
ATOM 576 C C . VAL A 1 80 ? 8.760 3.654 -13.948 1.00 74.38 80 VAL A C 1
ATOM 578 O O . VAL A 1 80 ? 9.123 3.988 -12.819 1.00 74.38 80 VAL A O 1
ATOM 581 N N . VAL A 1 81 ? 8.575 4.542 -14.928 1.00 69.12 81 VAL A N 1
ATOM 582 C CA . VAL A 1 81 ? 8.669 6.000 -14.769 1.00 69.12 81 VAL A CA 1
ATOM 583 C C . VAL A 1 81 ? 7.292 6.603 -15.062 1.00 69.12 81 VAL A C 1
ATOM 585 O O . VAL A 1 81 ? 6.832 6.619 -16.205 1.00 69.12 81 VAL A O 1
ATOM 588 N N . GLY A 1 82 ? 6.608 7.095 -14.024 1.00 72.50 82 GLY A N 1
ATOM 589 C CA . GLY A 1 82 ? 5.204 7.509 -14.130 1.00 72.50 82 GLY A CA 1
ATOM 590 C C . GLY A 1 82 ? 4.289 6.299 -14.344 1.00 72.50 82 GLY A C 1
ATOM 591 O O . GLY A 1 82 ? 4.358 5.347 -13.578 1.00 72.50 82 GLY A O 1
ATOM 592 N N . GLU A 1 83 ? 3.462 6.317 -15.392 1.00 66.44 83 GLU A N 1
ATOM 593 C CA . GLU A 1 83 ? 2.607 5.178 -15.787 1.00 66.44 83 GLU A CA 1
ATOM 594 C C . GLU A 1 83 ? 3.227 4.305 -16.895 1.00 66.44 83 GLU A C 1
ATOM 596 O O . GLU A 1 83 ? 2.573 3.413 -17.431 1.00 66.44 83 GLU A O 1
ATOM 601 N N . ARG A 1 84 ? 4.475 4.574 -17.306 1.00 61.97 84 ARG A N 1
ATOM 602 C CA . ARG A 1 84 ? 5.102 3.905 -18.457 1.00 61.97 84 ARG A CA 1
ATOM 603 C C . ARG A 1 84 ? 6.317 3.100 -18.009 1.00 61.97 84 ARG A C 1
ATOM 605 O O . ARG A 1 84 ? 7.224 3.638 -17.376 1.00 61.97 84 ARG A O 1
ATOM 612 N N . ALA A 1 85 ? 6.342 1.820 -18.367 1.00 74.75 85 ALA A N 1
ATOM 613 C CA . ALA A 1 85 ? 7.502 0.954 -18.190 1.00 74.75 85 ALA A CA 1
ATOM 614 C C . ALA A 1 85 ? 8.457 1.096 -19.385 1.00 74.75 85 ALA A C 1
ATOM 616 O O . ALA A 1 85 ? 8.019 1.097 -20.538 1.00 74.75 85 ALA A O 1
ATOM 617 N N . LEU A 1 86 ? 9.757 1.224 -19.119 1.00 74.31 86 LEU A N 1
ATOM 618 C CA . LEU A 1 86 ? 10.785 1.156 -20.158 1.00 74.31 86 LEU A CA 1
ATOM 619 C C . LEU A 1 86 ? 11.035 -0.307 -20.538 1.00 74.31 86 LEU A C 1
ATOM 621 O O . LEU A 1 86 ? 11.477 -1.095 -19.707 1.00 74.31 86 LEU A O 1
ATOM 625 N N . ASP A 1 87 ? 10.821 -0.655 -21.807 1.00 83.12 87 ASP A N 1
ATOM 626 C CA . ASP A 1 87 ? 11.286 -1.930 -22.357 1.00 83.12 87 ASP A CA 1
ATOM 627 C C . ASP A 1 87 ? 12.804 -1.856 -22.585 1.00 83.12 87 ASP A C 1
ATOM 629 O O . ASP A 1 87 ? 13.301 -1.335 -23.592 1.00 83.12 87 ASP A O 1
ATOM 633 N N . LEU A 1 88 ? 13.548 -2.339 -21.590 1.00 83.12 88 LEU A N 1
ATOM 634 C CA . LEU A 1 88 ? 15.007 -2.321 -21.598 1.00 83.12 88 LEU A CA 1
ATOM 635 C C . LEU A 1 88 ? 15.597 -3.238 -22.678 1.00 83.12 88 LEU A C 1
ATOM 637 O O . LEU A 1 88 ? 16.701 -2.964 -23.160 1.00 83.12 88 LEU A O 1
ATOM 641 N N . ASP A 1 89 ? 14.874 -4.273 -23.104 1.00 86.38 89 ASP A N 1
ATOM 642 C CA . ASP A 1 89 ? 15.331 -5.203 -24.134 1.00 86.38 89 ASP A CA 1
ATOM 643 C C . ASP A 1 89 ? 15.192 -4.584 -25.526 1.00 86.38 89 ASP A C 1
ATOM 645 O O . ASP A 1 89 ? 16.153 -4.577 -26.307 1.00 86.38 89 ASP A O 1
ATOM 649 N N . ALA A 1 90 ? 14.050 -3.955 -25.814 1.00 88.62 90 ALA A N 1
ATOM 650 C CA . ALA A 1 90 ? 13.857 -3.195 -27.046 1.00 88.62 90 ALA A CA 1
ATOM 651 C C . ALA A 1 90 ? 14.848 -2.023 -27.153 1.00 88.62 90 ALA A C 1
ATOM 653 O O . ALA A 1 90 ? 15.443 -1.800 -28.216 1.00 88.62 90 ALA A O 1
ATOM 654 N N . ALA A 1 91 ? 15.082 -1.305 -26.048 1.00 91.19 91 ALA A N 1
ATOM 655 C CA . ALA A 1 91 ? 16.067 -0.228 -25.993 1.00 91.19 91 ALA A CA 1
ATOM 656 C C . ALA A 1 91 ? 17.489 -0.743 -26.274 1.00 91.19 91 ALA A C 1
ATOM 658 O O . ALA A 1 91 ? 18.217 -0.158 -27.084 1.00 91.19 91 ALA A O 1
ATOM 659 N N . ARG A 1 92 ? 17.877 -1.874 -25.668 1.00 94.31 92 ARG A N 1
ATOM 660 C CA . ARG A 1 92 ? 19.176 -2.520 -25.902 1.00 94.31 92 ARG A CA 1
ATOM 661 C C . ARG A 1 92 ? 19.346 -2.929 -27.365 1.00 94.31 92 ARG A C 1
ATOM 663 O O . ARG A 1 92 ? 20.407 -2.681 -27.942 1.00 94.31 92 ARG A O 1
ATOM 670 N N . ALA A 1 93 ? 18.314 -3.505 -27.978 1.00 96.31 93 ALA A N 1
ATOM 671 C CA . ALA A 1 93 ? 18.343 -3.896 -29.384 1.00 96.31 93 ALA A CA 1
ATOM 672 C C . ALA A 1 93 ? 18.544 -2.687 -30.315 1.00 96.31 93 ALA A C 1
ATOM 674 O O . ALA A 1 93 ? 19.350 -2.747 -31.246 1.00 96.31 93 ALA A O 1
ATOM 675 N N . GLU A 1 94 ? 17.860 -1.568 -30.055 1.00 97.06 94 GLU A N 1
ATOM 676 C CA . GLU A 1 94 ? 18.025 -0.348 -30.852 1.00 97.06 94 GLU A CA 1
ATOM 677 C C . GLU A 1 94 ? 19.423 0.262 -30.708 1.00 97.06 94 GLU A C 1
ATOM 679 O O . GLU A 1 94 ? 20.033 0.629 -31.715 1.00 97.06 94 GLU A O 1
ATOM 684 N N . ILE A 1 95 ? 19.974 0.317 -29.491 1.00 96.56 95 ILE A N 1
ATOM 685 C CA . ILE A 1 95 ? 21.358 0.764 -29.273 1.00 96.56 95 ILE A CA 1
ATOM 686 C C . ILE A 1 95 ? 22.328 -0.132 -30.052 1.00 96.56 95 ILE A C 1
ATOM 688 O O . ILE A 1 95 ? 23.195 0.379 -30.759 1.00 96.56 95 ILE A O 1
ATOM 692 N N . GLY A 1 96 ? 22.148 -1.456 -29.996 1.00 96.62 96 GLY A N 1
ATOM 693 C CA . GLY A 1 96 ? 22.957 -2.413 -30.753 1.00 96.62 96 GLY A CA 1
ATOM 694 C C . GLY A 1 96 ? 22.942 -2.144 -32.260 1.00 96.62 96 GLY A C 1
ATOM 695 O O . GLY A 1 96 ? 24.004 -2.067 -32.879 1.00 96.62 96 GLY A O 1
ATOM 696 N N . ARG A 1 97 ? 21.757 -1.906 -32.843 1.00 96.81 97 ARG A N 1
ATOM 697 C CA . ARG A 1 97 ? 21.612 -1.536 -34.264 1.00 96.81 97 ARG A CA 1
ATOM 698 C C . ARG A 1 97 ? 22.310 -0.222 -34.608 1.00 96.81 97 ARG A C 1
ATOM 700 O O . ARG A 1 97 ? 22.922 -0.122 -35.668 1.00 96.81 97 ARG A O 1
ATOM 707 N N . ARG A 1 98 ? 22.206 0.798 -33.750 1.00 96.19 98 ARG A N 1
ATOM 708 C CA . ARG A 1 98 ? 22.882 2.091 -33.963 1.00 96.19 98 ARG A CA 1
ATOM 709 C C . ARG A 1 98 ? 24.397 1.950 -33.897 1.00 96.19 98 ARG A C 1
ATOM 711 O O . ARG A 1 98 ? 25.086 2.492 -34.752 1.00 96.19 98 ARG A O 1
ATOM 718 N N . LEU A 1 99 ? 24.907 1.194 -32.928 1.00 96.50 99 LEU A N 1
ATOM 719 C CA . LEU A 1 99 ? 26.337 0.917 -32.806 1.00 96.50 99 LEU A CA 1
ATOM 720 C C . LEU A 1 99 ? 26.867 0.116 -33.998 1.00 96.50 99 LEU A C 1
ATOM 722 O O . LEU A 1 99 ? 27.961 0.407 -34.461 1.00 96.50 99 LEU A O 1
ATOM 726 N N . ALA A 1 100 ? 26.103 -0.853 -34.512 1.00 95.69 100 ALA A N 1
ATOM 727 C CA . ALA A 1 100 ? 26.458 -1.567 -35.739 1.00 95.69 100 ALA A CA 1
ATOM 728 C C . ALA A 1 100 ? 26.598 -0.598 -36.920 1.00 95.69 100 ALA A C 1
ATOM 730 O O . ALA A 1 100 ? 27.670 -0.522 -37.504 1.00 95.69 100 ALA A O 1
ATOM 731 N N . ARG A 1 101 ? 25.588 0.253 -37.155 1.00 94.12 101 ARG A N 1
ATOM 732 C CA . ARG A 1 101 ? 25.645 1.295 -38.194 1.00 94.12 101 ARG A CA 1
ATOM 733 C C . ARG A 1 101 ? 26.856 2.221 -38.058 1.00 94.12 101 ARG A C 1
ATOM 735 O O . ARG A 1 101 ? 27.456 2.579 -39.061 1.00 94.12 101 ARG A O 1
ATOM 742 N N . LEU A 1 102 ? 27.218 2.616 -36.835 1.00 94.25 102 LEU A N 1
ATOM 743 C CA . LEU A 1 102 ? 28.404 3.447 -36.600 1.00 94.25 102 LEU A CA 1
ATOM 744 C C . LEU A 1 102 ? 29.712 2.708 -36.909 1.00 94.25 102 LEU A C 1
ATOM 746 O O . LEU A 1 102 ? 30.631 3.323 -37.440 1.00 94.25 102 LEU A O 1
ATOM 750 N N . ARG A 1 103 ? 29.805 1.408 -36.602 1.00 92.62 103 ARG A N 1
ATOM 751 C CA . ARG A 1 103 ? 30.976 0.592 -36.966 1.00 92.62 103 ARG A CA 1
ATOM 752 C C . ARG A 1 103 ? 31.081 0.411 -38.473 1.00 92.62 103 ARG A C 1
ATOM 754 O O . ARG A 1 103 ? 32.170 0.569 -39.007 1.00 92.62 103 ARG A O 1
ATOM 761 N N . ASP A 1 104 ? 29.959 0.149 -39.136 1.00 90.88 104 ASP A N 1
ATOM 762 C CA . ASP A 1 104 ? 29.905 0.009 -40.592 1.00 90.88 104 ASP A CA 1
ATOM 763 C C . ASP A 1 104 ? 30.319 1.322 -41.278 1.00 90.88 104 ASP A C 1
ATOM 765 O O . ASP A 1 104 ? 31.075 1.308 -42.243 1.00 90.88 104 ASP A O 1
ATOM 769 N N . ALA A 1 105 ? 29.895 2.469 -40.733 1.00 89.12 105 ALA A N 1
ATOM 770 C CA . ALA A 1 105 ? 30.271 3.790 -41.236 1.00 89.12 105 ALA A CA 1
ATOM 771 C C . ALA A 1 105 ? 31.749 4.156 -40.993 1.00 89.12 105 ALA A C 1
ATOM 773 O O . ALA A 1 105 ? 32.292 4.967 -41.734 1.00 89.12 105 ALA A O 1
ATOM 774 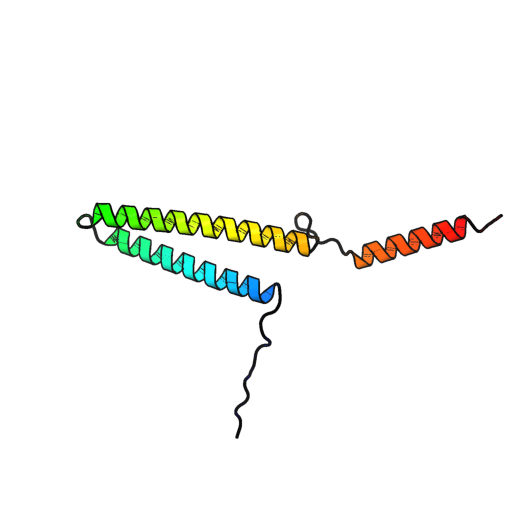N N . GLY A 1 106 ? 32.397 3.587 -39.970 1.00 76.94 106 GLY A N 1
ATOM 775 C CA . GLY A 1 106 ? 33.824 3.786 -39.684 1.00 76.94 106 GLY A CA 1
ATOM 776 C C . GLY A 1 106 ? 34.762 2.792 -40.382 1.00 76.94 106 GLY A C 1
ATOM 777 O O . GLY A 1 106 ? 35.969 2.879 -40.182 1.00 76.94 106 GLY A O 1
ATOM 778 N N . GLY A 1 107 ? 34.221 1.833 -41.144 1.00 63.12 107 GLY A N 1
ATOM 779 C CA . GLY A 1 107 ? 34.974 0.806 -41.874 1.00 63.12 107 GLY A CA 1
ATOM 780 C C . GLY A 1 107 ? 35.135 1.067 -43.376 1.00 63.12 107 GLY A C 1
ATOM 781 O O . GLY A 1 107 ? 35.580 0.169 -44.087 1.00 63.12 107 GLY A O 1
ATOM 782 N N . GLY A 1 108 ? 34.742 2.246 -43.865 1.00 60.09 108 GLY A N 1
ATOM 783 C CA . GLY A 1 108 ? 35.080 2.728 -45.206 1.00 60.09 108 GLY A CA 1
ATOM 784 C C . GLY A 1 108 ? 36.251 3.705 -45.121 1.00 60.09 108 GLY A C 1
ATOM 785 O O . GLY A 1 108 ? 36.203 4.597 -44.277 1.00 60.09 108 GLY A O 1
ATOM 786 N N . ASP A 1 109 ? 37.273 3.476 -45.950 1.00 45.56 109 ASP A N 1
ATOM 787 C CA . ASP A 1 109 ? 38.529 4.242 -46.068 1.00 45.56 109 ASP A CA 1
ATOM 788 C C . ASP A 1 109 ? 38.400 5.775 -45.942 1.00 45.56 109 ASP A C 1
ATOM 790 O O . ASP A 1 109 ? 37.492 6.365 -46.579 1.00 45.56 109 ASP A O 1
#

Radius of gyration: 26.33 Å; chains: 1; bounding box: 60×51×77 Å